Protein AF-A0A392RI59-F1 (afdb_monomer_lite)

Organism: NCBI:txid97028

InterPro domains:
  IPR029058 Alpha/Beta hydrolase fold [G3DSA:3.40.50.1820] (1-61)

Foldseek 3Di:
DPPPPPLDDPPADPPHPPVDVCPVPPDDDPPVDDPVNVVVVVVVCVVVPCVVVVVVVSPDD

Structure (mmCIF, N/CA/C/O backbone):
data_AF-A0A392RI59-F1
#
_entry.id   AF-A0A392RI59-F1
#
loop_
_atom_site.group_PDB
_atom_site.id
_atom_site.type_symbol
_atom_site.label_atom_id
_atom_site.label_alt_id
_atom_site.label_comp_id
_atom_site.label_asym_id
_atom_site.label_entity_id
_atom_site.label_seq_id
_atom_site.pdbx_PDB_ins_code
_atom_site.Cartn_x
_atom_site.Cartn_y
_atom_site.Cartn_z
_atom_site.occupancy
_atom_site.B_iso_or_equiv
_atom_site.auth_seq_id
_atom_site.auth_comp_id
_atom_site.auth_asym_id
_atom_site.auth_atom_id
_atom_site.pdbx_PDB_model_num
ATOM 1 N N . MET A 1 1 ? 28.661 -12.913 -4.936 1.00 38.84 1 MET A N 1
ATOM 2 C CA . MET A 1 1 ? 28.321 -11.652 -5.630 1.00 38.84 1 MET A CA 1
ATOM 3 C C . MET A 1 1 ? 26.810 -11.637 -5.842 1.00 38.84 1 MET A C 1
ATOM 5 O O . MET A 1 1 ? 26.305 -12.521 -6.516 1.00 38.84 1 MET A O 1
ATOM 9 N N . LEU A 1 2 ? 26.079 -10.742 -5.169 1.00 43.31 2 LEU A N 1
ATOM 10 C CA . LEU A 1 2 ? 24.610 -10.777 -5.041 1.00 43.31 2 LEU A CA 1
ATOM 11 C C . LEU A 1 2 ? 23.899 -10.004 -6.177 1.00 43.31 2 LEU A C 1
ATOM 13 O O . LEU A 1 2 ? 22.998 -9.213 -5.927 1.00 43.31 2 LEU A O 1
ATOM 17 N N . THR A 1 3 ? 24.356 -10.148 -7.424 1.00 48.84 3 THR A N 1
ATOM 18 C CA . THR A 1 3 ? 23.960 -9.254 -8.535 1.00 48.84 3 THR A CA 1
ATOM 19 C C . THR A 1 3 ? 23.037 -9.890 -9.570 1.00 48.84 3 THR A C 1
ATOM 21 O O . THR A 1 3 ? 22.710 -9.253 -10.567 1.00 48.84 3 THR A O 1
ATOM 24 N N . SER A 1 4 ? 22.550 -11.111 -9.347 1.00 53.47 4 SER A N 1
ATOM 25 C CA . SER A 1 4 ? 21.543 -11.714 -10.226 1.00 53.47 4 SER A CA 1
ATOM 26 C C . SER A 1 4 ? 20.153 -11.126 -9.940 1.00 53.47 4 SER A C 1
ATOM 28 O O . SER A 1 4 ? 19.302 -11.779 -9.335 1.00 53.47 4 SER A O 1
ATOM 30 N N . ARG A 1 5 ? 19.903 -9.885 -10.375 1.00 59.66 5 ARG A N 1
ATOM 31 C CA . ARG A 1 5 ? 18.540 -9.364 -10.535 1.00 59.66 5 ARG A CA 1
ATOM 32 C C . ARG A 1 5 ? 17.994 -9.940 -11.836 1.00 59.66 5 ARG A C 1
ATOM 34 O O . ARG A 1 5 ? 18.323 -9.457 -12.914 1.00 59.66 5 ARG A O 1
ATOM 41 N N . ASN A 1 6 ? 17.195 -10.999 -11.749 1.00 62.19 6 ASN A N 1
ATOM 42 C CA . ASN A 1 6 ? 16.411 -11.425 -12.900 1.00 62.19 6 ASN A CA 1
ATOM 43 C C . ASN A 1 6 ? 15.350 -10.339 -13.145 1.00 62.19 6 ASN A C 1
ATOM 45 O O . ASN A 1 6 ? 14.419 -10.195 -12.357 1.00 62.19 6 ASN A O 1
ATOM 49 N N . SER A 1 7 ? 15.561 -9.515 -14.172 1.00 57.28 7 SER A N 1
ATOM 50 C CA . SER 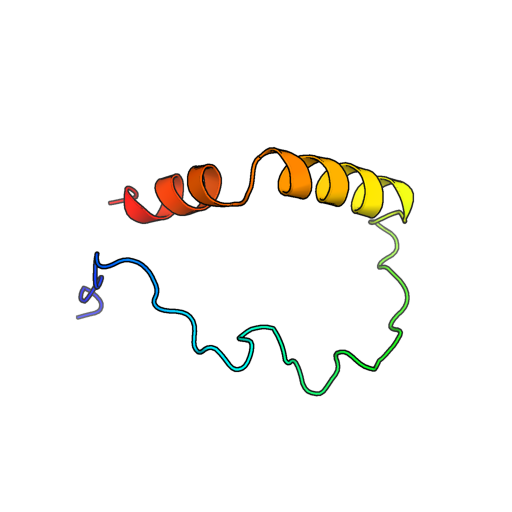A 1 7 ? 14.719 -8.363 -14.523 1.00 57.28 7 SER A CA 1
ATOM 51 C C . SER A 1 7 ? 13.404 -8.759 -15.200 1.00 57.28 7 SER A C 1
ATOM 53 O O . SER A 1 7 ? 12.555 -7.901 -15.449 1.00 57.28 7 SER A O 1
ATOM 55 N N . GLY A 1 8 ? 13.219 -10.052 -15.486 1.00 66.00 8 GLY A N 1
ATOM 56 C CA . GLY A 1 8 ? 11.947 -10.589 -15.944 1.00 66.00 8 GLY A CA 1
ATOM 57 C C . GLY A 1 8 ? 10.824 -10.349 -14.924 1.00 66.00 8 GLY A C 1
ATOM 58 O O . GLY A 1 8 ? 11.075 -10.215 -13.723 1.00 66.00 8 GLY A O 1
ATOM 59 N N . PRO A 1 9 ? 9.560 -10.280 -15.374 1.00 63.97 9 PRO A N 1
ATOM 60 C CA . PRO A 1 9 ? 8.432 -10.176 -14.460 1.00 63.97 9 PRO A CA 1
ATOM 61 C C . PRO A 1 9 ? 8.437 -11.373 -13.488 1.00 63.97 9 PRO A C 1
ATOM 63 O O . PRO A 1 9 ? 8.675 -12.498 -13.926 1.00 63.97 9 PRO A O 1
ATOM 66 N N . PRO A 1 10 ? 8.171 -11.167 -12.183 1.00 65.19 10 PRO A N 1
ATOM 67 C CA . PRO A 1 10 ? 8.047 -12.262 -11.234 1.00 65.19 10 PRO A CA 1
ATOM 68 C C . PRO A 1 10 ? 6.902 -13.172 -11.685 1.00 65.19 10 PRO A C 1
ATOM 70 O O . PRO A 1 10 ? 5.736 -12.772 -11.677 1.00 65.19 10 PRO A O 1
ATOM 73 N N . ILE A 1 11 ? 7.248 -14.382 -12.121 1.00 68.62 11 ILE A N 1
ATOM 74 C CA . ILE A 1 11 ? 6.287 -15.419 -12.487 1.00 68.62 11 ILE A CA 1
ATOM 75 C C . ILE A 1 11 ? 5.829 -16.048 -11.176 1.00 68.62 11 ILE A C 1
ATOM 77 O O . ILE A 1 11 ? 6.557 -16.825 -10.560 1.00 68.62 11 ILE A O 1
ATOM 81 N N . LEU A 1 12 ? 4.649 -15.645 -10.710 1.00 65.94 12 LEU A N 1
ATOM 82 C CA . LEU A 1 12 ? 4.072 -16.203 -9.495 1.00 65.94 12 LEU A CA 1
ATOM 83 C C . LEU A 1 12 ? 3.564 -17.623 -9.791 1.00 65.94 12 LEU A C 1
ATOM 85 O O . LEU A 1 12 ? 2.841 -17.801 -10.778 1.00 65.94 12 LEU A O 1
ATOM 89 N N . PRO A 1 13 ? 3.917 -18.631 -8.970 1.00 66.44 13 PRO A N 1
ATOM 90 C CA . PRO A 1 13 ? 3.311 -19.948 -9.083 1.00 66.44 13 PRO A CA 1
ATOM 91 C C . PRO A 1 13 ? 1.796 -19.821 -8.899 1.00 66.44 13 PRO A C 1
ATOM 93 O O . PRO A 1 13 ? 1.306 -19.010 -8.109 1.00 66.44 13 PRO A O 1
ATOM 96 N N . LYS A 1 14 ? 1.048 -20.598 -9.687 1.00 61.12 14 LYS A N 1
ATOM 97 C CA . LYS A 1 14 ? -0.421 -20.546 -9.715 1.00 61.12 14 LYS A CA 1
ATOM 98 C C . LYS A 1 14 ? -1.026 -20.978 -8.373 1.00 61.12 14 LYS A C 1
ATOM 100 O O . LYS A 1 14 ? -2.095 -20.507 -7.999 1.00 61.12 14 LYS A O 1
ATOM 105 N N . GLU A 1 15 ? -0.311 -21.835 -7.646 1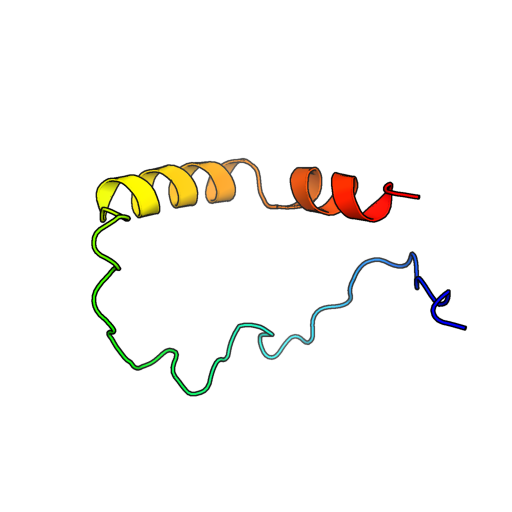.00 59.56 15 GLU A N 1
ATOM 106 C CA . GLU A 1 15 ? -0.539 -22.144 -6.237 1.00 59.56 15 GLU A CA 1
ATOM 107 C C . GLU A 1 15 ? 0.098 -21.065 -5.350 1.00 59.56 15 GLU A C 1
ATOM 109 O O . GLU A 1 15 ? 1.312 -20.873 -5.319 1.00 59.56 15 GLU A O 1
ATOM 114 N N . GLY A 1 16 ? -0.772 -20.283 -4.707 1.00 58.03 16 GLY A N 1
ATOM 115 C CA . GLY A 1 16 ? -0.493 -18.928 -4.253 1.00 58.03 16 GLY A CA 1
ATOM 116 C C . GLY A 1 16 ? 0.706 -18.781 -3.320 1.00 58.03 16 GLY A C 1
ATOM 117 O O . GLY A 1 16 ? 0.776 -19.409 -2.266 1.00 58.03 16 GLY A O 1
ATOM 118 N N . LEU A 1 17 ? 1.567 -17.818 -3.653 1.00 53.41 17 LEU A N 1
ATOM 119 C CA . LEU A 1 17 ? 2.668 -17.310 -2.824 1.00 53.41 17 LEU A CA 1
ATOM 120 C C . LEU A 1 17 ? 2.210 -16.796 -1.437 1.00 53.41 17 LEU A C 1
ATOM 122 O O . LEU A 1 17 ? 3.023 -16.650 -0.532 1.00 53.41 17 LEU A O 1
ATOM 126 N N . LEU A 1 18 ? 0.909 -16.539 -1.268 1.00 55.50 18 LEU A N 1
ATOM 127 C CA . LEU A 1 18 ? 0.275 -16.098 -0.019 1.00 55.50 18 LEU A CA 1
ATOM 128 C C . LEU A 1 18 ? -0.403 -17.238 0.755 1.00 55.50 18 LEU A C 1
ATOM 130 O O . LEU A 1 18 ? -1.097 -16.979 1.739 1.00 55.50 18 LEU A O 1
ATOM 134 N N . SER A 1 19 ? -0.215 -18.493 0.335 1.00 54.22 19 SER A N 1
ATOM 135 C CA . SER A 1 19 ? -0.675 -19.673 1.075 1.00 54.22 19 SER A CA 1
ATOM 136 C C . SER A 1 19 ? 0.241 -19.889 2.278 1.00 54.22 19 SER A C 1
ATOM 138 O O . SER A 1 19 ? 1.007 -20.846 2.358 1.00 54.22 19 SER A O 1
ATOM 140 N N . HIS A 1 20 ? 0.218 -18.943 3.211 1.00 53.25 20 HIS A N 1
ATOM 141 C CA . HIS A 1 20 ? 0.796 -19.145 4.523 1.00 53.25 20 HIS A CA 1
ATOM 142 C C . HIS A 1 20 ? 0.015 -20.297 5.177 1.00 53.25 20 HIS A C 1
ATOM 144 O O . HIS A 1 20 ? -1.217 -20.233 5.200 1.00 53.25 20 HIS A O 1
ATOM 150 N N . PRO A 1 21 ? 0.681 -21.321 5.743 1.00 54.41 21 PRO A N 1
ATOM 151 C CA . PRO A 1 21 ? 0.007 -22.399 6.482 1.00 54.41 21 PRO A CA 1
ATOM 152 C C . PRO A 1 21 ? -0.914 -21.868 7.598 1.00 54.41 21 PRO A C 1
ATOM 154 O O . PRO A 1 21 ? -1.865 -22.523 8.005 1.00 54.41 21 PRO A O 1
ATOM 157 N N . ASP A 1 22 ? -0.642 -20.640 8.044 1.00 52.75 22 ASP A N 1
ATOM 158 C CA . ASP A 1 22 ? -1.314 -19.908 9.113 1.00 52.75 22 ASP A CA 1
ATOM 159 C C . ASP A 1 22 ? -2.430 -18.957 8.639 1.00 52.75 22 ASP A C 1
ATOM 161 O O . ASP A 1 22 ? -2.991 -18.235 9.460 1.00 52.75 22 ASP A O 1
ATOM 165 N N . ALA A 1 23 ? -2.794 -18.927 7.350 1.00 54.25 23 ALA A N 1
ATOM 166 C CA . ALA A 1 23 ? -3.873 -18.058 6.853 1.00 54.25 23 ALA A CA 1
ATOM 167 C C . ALA A 1 23 ? -5.251 -18.369 7.486 1.00 54.25 23 ALA A C 1
ATOM 169 O O . ALA A 1 23 ? -6.156 -17.540 7.446 1.00 54.25 23 ALA A O 1
ATOM 170 N N . SER A 1 24 ? -5.394 -19.543 8.116 1.00 54.03 24 SER A N 1
ATOM 171 C CA . SER A 1 24 ? -6.569 -19.933 8.907 1.00 54.03 24 SER A CA 1
ATOM 172 C C . SER A 1 24 ? -6.528 -19.444 10.365 1.00 54.03 24 SER A C 1
ATOM 174 O O . SER A 1 24 ? -7.473 -19.672 11.120 1.00 54.03 24 SER A O 1
ATOM 176 N N . SER A 1 25 ? -5.447 -18.795 10.794 1.00 55.31 25 SER A N 1
ATOM 177 C CA . SER A 1 25 ? -5.321 -18.228 12.130 1.00 55.31 25 SER A CA 1
ATOM 178 C C . SER A 1 25 ? -5.912 -16.820 12.122 1.00 55.31 25 SER A C 1
ATOM 180 O O . SER A 1 25 ? -5.282 -15.875 11.649 1.00 55.31 25 SER A O 1
ATOM 182 N N . THR A 1 26 ? -7.135 -16.664 12.633 1.00 63.78 26 THR A N 1
ATOM 183 C CA . THR A 1 26 ? -7.760 -15.360 12.910 1.00 63.78 26 THR A CA 1
ATOM 184 C C . THR A 1 26 ? -6.988 -14.646 14.026 1.00 63.78 26 THR A C 1
ATOM 186 O O . THR A 1 26 ? -7.452 -14.535 15.160 1.00 63.78 26 THR A O 1
ATOM 189 N N . LYS A 1 27 ? -5.763 -14.199 13.739 1.00 75.19 27 LYS A N 1
ATOM 190 C CA . LYS A 1 27 ? -4.988 -13.362 14.655 1.00 75.19 27 LYS A CA 1
ATOM 191 C C . LYS A 1 27 ? -5.644 -11.977 14.676 1.00 75.19 27 LYS A C 1
ATOM 193 O O . LYS A 1 27 ? -5.972 -11.451 13.609 1.00 75.19 27 LYS A O 1
ATOM 198 N N . PRO A 1 28 ? -5.883 -11.394 15.863 1.00 81.94 28 PRO A N 1
ATO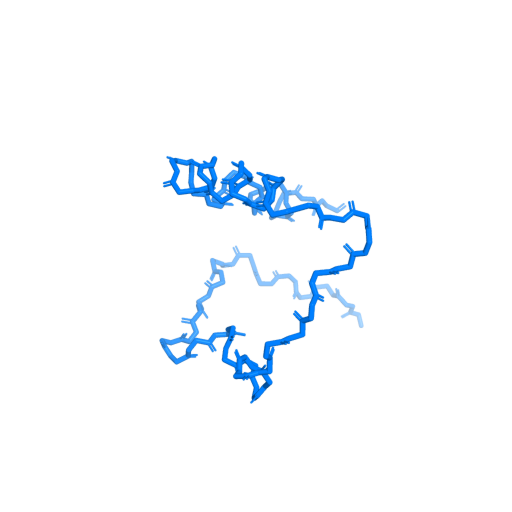M 199 C CA . PRO A 1 28 ? -6.449 -10.056 15.954 1.00 81.94 28 PRO A CA 1
ATOM 200 C C . PRO A 1 28 ? -5.512 -9.039 15.294 1.00 81.94 28 PRO A C 1
ATOM 202 O O . PRO A 1 28 ? -4.291 -9.223 15.283 1.00 81.94 28 PRO A O 1
ATOM 205 N N . LEU A 1 29 ? -6.090 -7.967 14.742 1.00 88.38 29 LEU A N 1
ATOM 206 C CA . LEU A 1 29 ? -5.307 -6.872 14.172 1.00 88.38 29 LEU A CA 1
ATOM 207 C C . LEU A 1 29 ? -4.393 -6.272 15.252 1.00 88.38 29 LEU A C 1
ATOM 209 O O . LEU A 1 29 ? -4.787 -6.196 16.421 1.00 88.38 29 LEU A O 1
ATOM 213 N N . PRO A 1 30 ? -3.176 -5.846 14.881 1.00 90.62 30 PRO A N 1
ATOM 214 C CA . PRO A 1 30 ? -2.303 -5.161 15.816 1.00 90.62 30 PRO A CA 1
ATOM 215 C C . PRO A 1 30 ? -2.921 -3.818 16.238 1.00 90.62 30 PRO A C 1
ATOM 217 O O . PRO A 1 30 ? -3.666 -3.202 15.483 1.00 90.62 30 PRO A O 1
ATOM 220 N N . SER A 1 31 ? -2.586 -3.332 17.435 1.00 92.31 31 SER A N 1
ATOM 221 C CA . SER A 1 31 ? -3.216 -2.146 18.047 1.00 92.31 31 SER A CA 1
ATOM 222 C C . SER A 1 31 ? -3.050 -0.837 17.267 1.00 92.31 31 SER A C 1
ATOM 224 O O . SER A 1 31 ? -3.800 0.106 17.495 1.00 92.31 31 SER A O 1
ATOM 226 N N . TRP A 1 32 ? -2.073 -0.766 16.363 1.00 95.50 32 TRP A N 1
ATOM 227 C CA . TRP A 1 32 ? -1.810 0.394 15.512 1.00 95.50 32 TRP A CA 1
ATOM 228 C C . TRP A 1 32 ? -2.575 0.366 14.181 1.00 95.50 32 TRP A C 1
ATOM 230 O O . TRP A 1 32 ? -2.487 1.332 13.428 1.00 95.50 32 TRP A O 1
ATOM 240 N N . LEU A 1 33 ? -3.291 -0.722 13.870 1.00 93.56 33 LEU A N 1
ATOM 241 C CA . LEU A 1 33 ? -3.990 -0.905 12.600 1.00 93.56 33 LEU A CA 1
ATOM 242 C C . LEU A 1 33 ? -5.474 -1.182 12.842 1.00 93.56 33 LEU A C 1
ATOM 244 O O . LEU A 1 33 ? -5.846 -2.245 13.339 1.00 93.56 33 LEU A O 1
ATOM 248 N N . SER A 1 34 ? -6.325 -0.230 12.469 1.00 94.50 34 SER A N 1
ATOM 249 C CA . SER A 1 34 ? -7.775 -0.395 12.569 1.00 94.50 34 SER A CA 1
ATOM 250 C C . SER A 1 34 ? -8.336 -1.208 11.395 1.00 94.50 34 SER A C 1
ATOM 252 O O . SER A 1 34 ? -7.678 -1.405 10.368 1.00 94.50 34 SER A O 1
ATOM 254 N N . LYS A 1 35 ? -9.575 -1.698 11.524 1.00 93.69 35 LYS A N 1
ATOM 255 C CA . LYS A 1 35 ? -10.244 -2.417 10.422 1.00 93.69 35 LYS A CA 1
ATOM 256 C C . LYS A 1 35 ? -10.563 -1.469 9.268 1.00 93.69 35 LYS A C 1
ATOM 2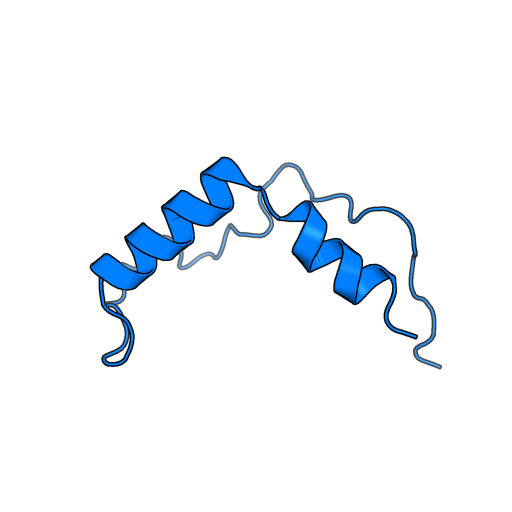58 O O . LYS A 1 35 ? -10.513 -1.866 8.105 1.00 93.69 35 LYS A O 1
ATOM 263 N N . GLU A 1 36 ? -10.874 -0.226 9.604 1.00 95.88 36 GLU A N 1
ATOM 264 C CA . GLU A 1 36 ? -11.188 0.857 8.687 1.00 95.88 36 GLU A CA 1
ATOM 265 C C . GLU A 1 36 ? -9.972 1.191 7.818 1.00 95.88 36 GLU A C 1
ATOM 267 O O . GLU A 1 36 ? -10.113 1.316 6.601 1.00 95.88 36 GLU A O 1
ATOM 272 N N . ASP A 1 37 ? -8.773 1.234 8.409 1.00 96.00 37 ASP A N 1
ATOM 273 C CA . ASP A 1 37 ? -7.523 1.442 7.670 1.00 96.00 37 ASP A CA 1
ATOM 274 C C . ASP A 1 37 ? -7.292 0.324 6.649 1.00 96.00 37 ASP A C 1
ATOM 276 O O . ASP A 1 37 ? -7.026 0.587 5.475 1.00 96.00 37 ASP A O 1
ATOM 280 N N . VAL A 1 38 ? -7.444 -0.938 7.066 1.00 94.81 38 VAL A N 1
ATOM 281 C CA . VAL A 1 38 ? -7.287 -2.097 6.171 1.00 94.81 38 VAL A CA 1
ATOM 282 C C . VAL A 1 38 ? -8.280 -2.032 5.012 1.00 94.81 38 VAL A C 1
ATOM 284 O O . VAL A 1 38 ? -7.885 -2.214 3.859 1.00 94.81 38 VAL A O 1
ATOM 287 N N . ALA A 1 39 ? -9.549 -1.729 5.295 1.00 95.75 39 ALA A N 1
ATOM 288 C CA . ALA A 1 39 ? -10.579 -1.591 4.270 1.00 95.75 39 ALA A CA 1
ATOM 289 C C . ALA A 1 39 ? -10.269 -0.440 3.300 1.00 95.75 39 ALA A C 1
ATOM 291 O O . ALA A 1 39 ? -10.422 -0.585 2.083 1.00 95.75 39 ALA A O 1
ATOM 292 N N . TYR A 1 40 ? -9.776 0.688 3.817 1.00 97.25 40 TYR A N 1
ATOM 293 C CA . TYR A 1 40 ? -9.376 1.824 2.999 1.00 97.25 40 TYR A CA 1
ATOM 294 C C . TYR A 1 40 ? -8.251 1.443 2.031 1.00 97.25 40 TYR A C 1
ATOM 296 O O . TYR A 1 40 ? -8.421 1.601 0.819 1.00 97.25 40 TYR A O 1
ATOM 304 N N . TYR A 1 41 ? -7.142 0.884 2.528 1.00 95.81 41 TYR A N 1
ATOM 305 C CA . TYR A 1 41 ? -6.020 0.474 1.678 1.00 95.81 41 TYR A CA 1
ATOM 306 C C . TYR A 1 41 ? -6.416 -0.630 0.691 1.00 95.81 41 TYR A C 1
ATOM 308 O O . TYR A 1 41 ? -6.066 -0.536 -0.487 1.00 95.81 41 TYR A O 1
ATOM 316 N N . GLY A 1 42 ? -7.206 -1.618 1.126 1.00 95.56 42 GLY A N 1
ATOM 317 C CA . GLY A 1 42 ? -7.740 -2.669 0.256 1.00 95.56 42 GLY A CA 1
ATOM 318 C C . GLY A 1 42 ? -8.503 -2.092 -0.937 1.00 95.56 42 GLY A C 1
ATOM 319 O O . GLY A 1 42 ? -8.154 -2.365 -2.085 1.00 95.56 42 GLY A O 1
ATOM 320 N N . SER A 1 43 ? -9.448 -1.181 -0.683 1.00 96.88 43 SER A N 1
ATOM 321 C CA . SER A 1 43 ? -10.251 -0.546 -1.739 1.00 96.88 43 SER A CA 1
ATOM 322 C C . SER A 1 43 ? -9.425 0.272 -2.744 1.00 96.88 43 SER A C 1
ATOM 324 O O . SER A 1 43 ? -9.826 0.450 -3.898 1.00 96.88 43 SER A O 1
ATOM 326 N N . LYS A 1 44 ? -8.269 0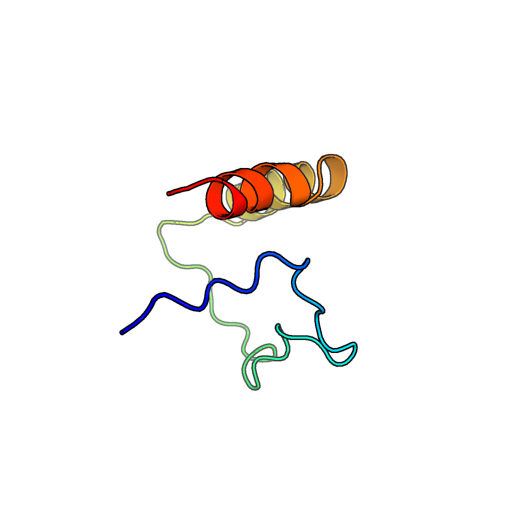.804 -2.323 1.00 97.00 44 LYS A N 1
ATOM 327 C CA . LYS A 1 44 ? -7.354 1.532 -3.209 1.00 97.00 44 LYS A CA 1
ATOM 328 C C . LYS A 1 44 ? -6.632 0.568 -4.141 1.00 97.00 44 LYS A C 1
ATOM 330 O O . LYS A 1 44 ? -6.659 0.786 -5.350 1.00 97.00 44 LYS A O 1
ATOM 335 N N . PHE A 1 45 ? -6.060 -0.507 -3.602 1.00 94.94 45 PHE A N 1
ATOM 336 C CA . PHE A 1 45 ? -5.337 -1.496 -4.402 1.00 94.94 45 PHE A CA 1
ATOM 337 C C . PHE A 1 45 ? -6.248 -2.330 -5.306 1.00 94.94 45 PHE A C 1
ATOM 339 O O . PHE A 1 45 ? -5.815 -2.695 -6.395 1.00 94.94 45 PHE A O 1
ATOM 346 N N . GLU A 1 46 ? -7.509 -2.562 -4.937 1.00 94.50 46 GLU A N 1
ATOM 347 C CA . GLU A 1 46 ? -8.497 -3.167 -5.846 1.00 94.50 46 GLU A CA 1
ATOM 348 C C . GLU A 1 46 ? -8.709 -2.329 -7.113 1.00 94.50 46 GLU A C 1
ATOM 350 O O . GLU A 1 46 ? -8.861 -2.875 -8.203 1.00 94.50 46 GLU A O 1
ATOM 355 N N . LYS A 1 47 ? -8.679 -0.996 -6.990 1.00 94.94 47 LYS A N 1
ATOM 356 C CA . LYS A 1 47 ? -8.859 -0.078 -8.123 1.00 94.94 47 LYS A CA 1
ATOM 357 C C . LYS A 1 47 ? -7.581 0.122 -8.934 1.00 94.94 47 LYS A C 1
ATOM 359 O O . LYS A 1 47 ? -7.650 0.228 -10.154 1.00 94.94 47 LYS A O 1
ATOM 364 N N . THR A 1 48 ? -6.427 0.233 -8.277 1.00 93.50 48 THR A N 1
ATOM 365 C CA . THR A 1 48 ? -5.159 0.596 -8.939 1.00 93.50 48 THR A CA 1
ATOM 366 C C . THR A 1 48 ? -4.292 -0.602 -9.320 1.00 93.50 48 THR A C 1
ATOM 368 O O . THR A 1 48 ? -3.387 -0.469 -10.143 1.00 93.50 48 THR A O 1
ATOM 371 N N . GLY A 1 49 ? -4.510 -1.759 -8.692 1.00 91.56 49 GLY A N 1
ATOM 372 C CA . GLY A 1 49 ? -3.573 -2.879 -8.707 1.00 91.56 49 GLY A CA 1
ATOM 373 C C . GLY A 1 49 ? -2.231 -2.545 -8.038 1.00 91.56 49 GLY A C 1
ATOM 374 O O . GLY A 1 49 ? -2.046 -1.478 -7.447 1.00 91.56 49 GLY A O 1
ATOM 375 N N . PHE A 1 50 ? -1.268 -3.465 -8.158 1.00 91.81 50 PHE A N 1
ATOM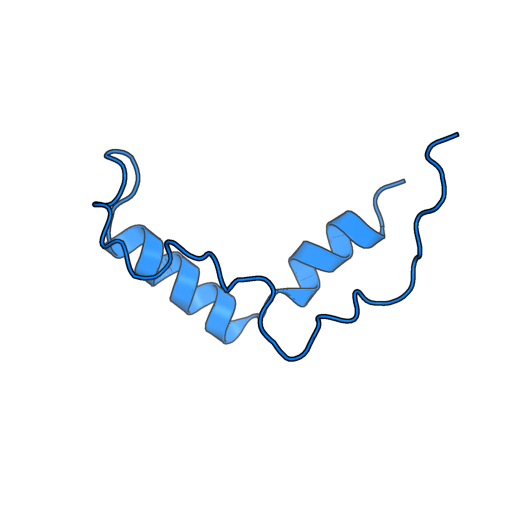 376 C CA . PHE A 1 50 ? 0.058 -3.368 -7.523 1.00 91.81 50 PHE A CA 1
ATOM 377 C C . PHE A 1 50 ? 1.196 -2.975 -8.487 1.00 91.81 50 PHE A C 1
ATOM 379 O O . PHE A 1 50 ? 2.329 -2.761 -8.054 1.00 91.81 50 PHE A O 1
ATOM 386 N N . THR A 1 51 ? 0.924 -2.862 -9.793 1.00 89.62 51 THR A N 1
ATOM 387 C CA . THR A 1 51 ? 1.952 -2.687 -10.838 1.00 89.62 51 THR A CA 1
ATOM 388 C C . THR A 1 51 ? 2.831 -1.454 -10.621 1.00 89.62 51 THR A C 1
ATOM 390 O O . THR A 1 51 ? 4.048 -1.549 -10.756 1.00 89.62 51 THR A O 1
ATOM 393 N N . GLY A 1 52 ? 2.240 -0.311 -10.254 1.00 89.12 52 GLY A N 1
ATOM 394 C CA . GLY A 1 52 ? 2.983 0.936 -10.042 1.00 89.12 52 GLY A CA 1
ATOM 395 C C . GLY A 1 52 ? 4.007 0.831 -8.908 1.00 89.12 52 GLY A C 1
ATOM 396 O O . GLY A 1 52 ? 5.185 1.113 -9.116 1.00 89.12 52 GLY A O 1
ATOM 397 N N . GLY A 1 53 ? 3.579 0.345 -7.738 1.00 88.19 53 GLY A N 1
ATOM 398 C CA . GLY A 1 53 ? 4.463 0.154 -6.584 1.00 88.19 53 GLY A CA 1
ATOM 399 C C . GLY A 1 53 ? 5.574 -0.860 -6.858 1.00 88.19 53 GLY A C 1
ATOM 400 O O . GLY A 1 53 ? 6.732 -0.607 -6.544 1.00 88.19 53 GLY A O 1
ATOM 401 N N . LEU A 1 54 ? 5.259 -1.974 -7.526 1.00 86.44 54 LEU A N 1
ATOM 402 C CA . LEU A 1 54 ? 6.269 -2.968 -7.904 1.00 86.44 54 LEU A CA 1
ATOM 403 C C . LEU A 1 54 ? 7.277 -2.423 -8.927 1.00 86.44 54 LEU A C 1
ATOM 405 O O . LEU A 1 54 ? 8.461 -2.753 -8.858 1.00 86.44 54 LEU A O 1
ATOM 409 N N . ASN A 1 55 ? 6.840 -1.571 -9.858 1.00 85.06 55 ASN A N 1
ATOM 410 C CA . ASN A 1 55 ? 7.724 -0.957 -10.848 1.00 85.06 55 ASN A CA 1
ATOM 411 C C . ASN A 1 55 ? 8.768 -0.021 -10.226 1.00 85.06 55 ASN A C 1
ATOM 413 O O . ASN A 1 55 ? 9.851 0.100 -10.795 1.00 85.06 55 ASN A O 1
ATOM 417 N N . TYR A 1 56 ? 8.489 0.591 -9.071 1.00 85.94 56 TYR A N 1
ATOM 418 C CA . TYR A 1 56 ? 9.494 1.363 -8.335 1.00 85.94 56 TYR A CA 1
ATOM 419 C C . TYR A 1 56 ? 10.698 0.481 -7.981 1.00 85.94 56 TYR A C 1
ATOM 421 O O . TYR A 1 56 ? 11.822 0.783 -8.369 1.00 85.94 56 TYR A O 1
ATOM 429 N N . TYR A 1 57 ? 10.453 -0.677 -7.363 1.00 81.62 57 TYR A N 1
ATOM 430 C CA . TYR A 1 57 ? 11.516 -1.611 -6.981 1.00 81.62 57 TYR A CA 1
ATOM 431 C C . TYR A 1 57 ? 12.235 -2.246 -8.174 1.00 81.62 57 TYR A C 1
ATOM 433 O O . TYR A 1 57 ? 13.428 -2.516 -8.088 1.00 81.62 57 TYR A O 1
ATOM 441 N N . ARG A 1 58 ? 11.544 -2.447 -9.304 1.00 78.19 58 ARG A N 1
ATOM 442 C CA . ARG A 1 58 ? 12.172 -2.935 -10.547 1.00 78.19 58 ARG A CA 1
ATOM 443 C C . ARG A 1 58 ? 13.209 -1.964 -11.119 1.00 78.19 58 ARG A C 1
ATOM 445 O O . ARG A 1 58 ? 14.114 -2.414 -11.810 1.00 78.19 58 ARG A O 1
ATOM 452 N N . ASN A 1 59 ? 13.071 -0.666 -10.846 1.00 81.69 59 ASN A N 1
ATOM 453 C CA . ASN A 1 59 ? 13.936 0.389 -11.380 1.00 81.69 59 ASN A CA 1
ATOM 454 C C . ASN A 1 59 ? 14.873 1.005 -10.326 1.00 81.69 59 ASN A C 1
ATOM 456 O O . ASN A 1 59 ? 15.564 1.979 -10.620 1.00 81.69 59 ASN A O 1
ATOM 460 N N . LEU A 1 60 ? 14.913 0.461 -9.106 1.00 80.25 60 LEU A N 1
ATOM 461 C CA . LEU A 1 60 ? 15.932 0.826 -8.123 1.00 80.25 60 LEU A CA 1
ATOM 462 C C . LEU A 1 60 ? 17.265 0.183 -8.527 1.00 80.25 60 LEU A C 1
ATOM 464 O O . LEU A 1 60 ? 17.348 -1.043 -8.625 1.00 80.25 60 LEU A O 1
ATOM 468 N N . ASN A 1 61 ? 18.290 1.010 -8.756 1.00 61.81 61 ASN A N 1
ATOM 469 C CA . ASN A 1 61 ? 19.672 0.586 -9.006 1.00 61.81 61 ASN A CA 1
ATOM 470 C C . ASN A 1 61 ? 20.420 0.368 -7.694 1.00 61.81 61 ASN A C 1
ATOM 472 O O . ASN A 1 61 ? 20.592 1.345 -6.941 1.00 61.81 61 ASN A O 1
#

Radius of gyration: 15.93 Å; chains: 1; bounding box: 40×24×34 Å

pLDDT: mean 75.89, std 17.64, range [38.84, 97.25]

Sequence (61 aa):
MLTSRNSGPPILPKEGLLSHPDASSTKPLPSWLSKEDVAYYGSKFEKTGFTGGLNYYRNLN

Secondary structure (DSSP, 8-state):
-------S-----SS-TT--TTTT--PPPPTT--HHHHHHHHHHHHHH-SHHHHHHHHT--